Protein AF-A0A3B8Y397-F1 (afdb_monomer_lite)

Foldseek 3Di:
DCLLLLVLVLQLCCVVCCVVVVDVVCCVVVVVVSVVVNVVVVVVVVVVVVVLVVVVVVDDDDPVVSCCVVCVVVVVVLLCVCCVLPVPVSVVLVVLLVVVVVVVVVVCVVDPDDDPDDPVLVVSLVVSLCVLLVVVVVCVVVVVDPPSRSSSVSSSSSVVSVVVVVVSVVVVVVVVD

Structure (mmCIF, N/CA/C/O backbone):
data_AF-A0A3B8Y397-F1
#
_entry.id   AF-A0A3B8Y397-F1
#
loop_
_atom_site.group_PDB
_atom_site.id
_atom_site.type_symbol
_atom_site.label_atom_id
_atom_site.label_alt_id
_atom_site.label_comp_id
_atom_site.label_asym_id
_atom_site.label_entity_id
_atom_site.label_seq_id
_atom_site.pdbx_PDB_ins_code
_atom_site.Cartn_x
_atom_site.Cartn_y
_atom_site.Cartn_z
_atom_site.occupancy
_atom_site.B_iso_or_equiv
_atom_site.auth_seq_id
_atom_site.auth_comp_id
_atom_site.auth_asym_id
_atom_site.auth_atom_id
_atom_site.pdbx_PDB_model_num
ATOM 1 N N . MET A 1 1 ? 8.946 -10.102 1.306 1.00 51.34 1 MET A N 1
ATOM 2 C CA . MET A 1 1 ? 8.492 -8.839 0.701 1.00 51.34 1 MET A CA 1
ATOM 3 C C . MET A 1 1 ? 7.149 -8.385 1.235 1.00 51.34 1 MET A C 1
ATOM 5 O O . MET A 1 1 ? 6.829 -7.209 1.135 1.00 51.34 1 MET A O 1
ATOM 9 N N . VAL A 1 2 ? 6.368 -9.290 1.832 1.00 55.06 2 VAL A N 1
ATOM 10 C CA . VAL A 1 2 ? 5.086 -8.999 2.487 1.00 55.06 2 VAL A CA 1
ATOM 11 C C . VAL A 1 2 ? 5.252 -8.057 3.693 1.00 55.06 2 VAL A C 1
ATOM 13 O O . VAL A 1 2 ? 4.310 -7.363 4.047 1.00 55.06 2 VAL A O 1
ATOM 16 N N . PHE A 1 3 ? 6.460 -7.944 4.268 1.00 61.53 3 PHE A N 1
ATOM 17 C CA . PHE A 1 3 ? 6.762 -7.038 5.386 1.00 61.53 3 PHE A CA 1
ATOM 18 C C . PHE A 1 3 ? 6.421 -5.564 5.103 1.00 61.53 3 PHE A C 1
ATOM 20 O O . PHE A 1 3 ? 5.884 -4.883 5.971 1.00 61.53 3 PHE A O 1
ATOM 27 N N . TRP A 1 4 ? 6.647 -5.079 3.876 1.00 62.91 4 TRP A N 1
ATOM 28 C CA . TRP A 1 4 ? 6.321 -3.692 3.513 1.00 62.91 4 TRP A CA 1
ATOM 29 C C . TRP A 1 4 ? 4.811 -3.432 3.405 1.00 62.91 4 TRP A C 1
ATOM 31 O O . TRP A 1 4 ? 4.362 -2.335 3.730 1.00 62.91 4 TRP A O 1
ATOM 41 N N . LEU A 1 5 ? 4.028 -4.455 3.032 1.00 65.38 5 LEU A N 1
ATOM 42 C CA . LEU A 1 5 ? 2.560 -4.414 3.032 1.00 65.38 5 LEU A CA 1
ATOM 43 C C . LEU A 1 5 ? 1.967 -4.642 4.429 1.00 65.38 5 LEU A C 1
ATOM 45 O O . LEU A 1 5 ? 0.898 -4.121 4.736 1.00 65.38 5 LEU A O 1
ATOM 49 N N . LEU A 1 6 ? 2.653 -5.413 5.275 1.00 71.69 6 LEU A N 1
ATOM 50 C CA . LEU A 1 6 ? 2.226 -5.695 6.643 1.00 71.69 6 LEU A CA 1
ATOM 51 C C . LEU A 1 6 ? 2.152 -4.417 7.474 1.00 71.69 6 LEU A C 1
ATOM 53 O O . LEU A 1 6 ? 1.239 -4.298 8.272 1.00 71.69 6 LEU A O 1
ATOM 57 N N . ILE A 1 7 ? 3.048 -3.449 7.266 1.00 76.31 7 ILE A N 1
ATOM 58 C CA . ILE A 1 7 ? 3.045 -2.170 7.995 1.00 76.31 7 ILE A CA 1
ATOM 59 C C . ILE A 1 7 ? 1.715 -1.407 7.813 1.00 76.31 7 ILE A C 1
ATOM 61 O O . ILE A 1 7 ? 1.044 -1.157 8.815 1.00 76.31 7 ILE A O 1
ATOM 65 N N . PRO A 1 8 ? 1.280 -1.060 6.585 1.00 76.81 8 PRO A N 1
ATOM 66 C CA . PRO A 1 8 ? -0.017 -0.424 6.376 1.00 76.81 8 PRO A CA 1
ATOM 67 C C . PRO A 1 8 ? -1.183 -1.291 6.856 1.00 76.81 8 PRO A C 1
ATOM 69 O O . PRO A 1 8 ? -2.084 -0.773 7.508 1.00 76.81 8 PRO A O 1
ATOM 72 N N . LEU A 1 9 ? -1.152 -2.603 6.598 1.00 77.62 9 LEU A N 1
ATOM 73 C CA . LEU A 1 9 ? -2.233 -3.510 6.995 1.00 77.62 9 LEU A CA 1
ATOM 74 C C . LEU A 1 9 ? -2.382 -3.601 8.525 1.00 77.62 9 LEU A C 1
ATOM 76 O O . LEU A 1 9 ? -3.490 -3.608 9.051 1.00 77.62 9 LEU A O 1
ATOM 80 N N . LEU A 1 10 ? -1.265 -3.614 9.250 1.00 78.38 10 LEU A N 1
ATOM 81 C CA . LEU A 1 10 ? -1.212 -3.627 10.710 1.00 78.38 10 LEU A CA 1
ATOM 82 C C . LEU A 1 10 ? -1.745 -2.310 11.273 1.00 78.38 10 LEU A C 1
ATOM 84 O O . LEU A 1 10 ? -2.564 -2.329 12.187 1.00 78.38 10 LEU A O 1
ATOM 88 N N . ILE A 1 11 ? -1.350 -1.177 10.688 1.00 81.25 11 ILE A N 1
ATOM 89 C CA . ILE A 1 11 ? -1.867 0.139 11.0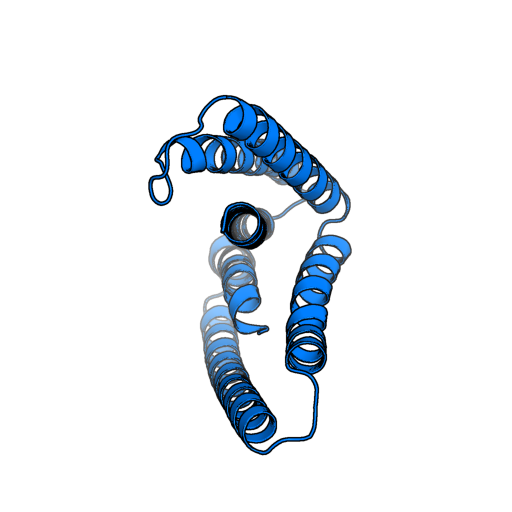80 1.00 81.25 11 ILE A CA 1
ATOM 90 C C . ILE A 1 11 ? -3.386 0.199 10.882 1.00 81.25 11 ILE A C 1
ATOM 92 O O . ILE A 1 11 ? -4.081 0.629 11.797 1.00 81.25 11 ILE A O 1
ATOM 96 N N . GLN A 1 12 ? -3.923 -0.302 9.764 1.00 84.19 12 GLN A N 1
ATOM 97 C CA . GLN A 1 12 ? -5.375 -0.389 9.560 1.00 84.19 12 GLN A CA 1
ATOM 98 C C . GLN A 1 12 ? -6.059 -1.186 10.668 1.00 84.19 12 GLN A C 1
ATOM 100 O O . GLN A 1 12 ? -7.028 -0.705 11.253 1.00 84.19 12 GLN A O 1
ATOM 105 N N . VAL A 1 13 ? -5.576 -2.397 10.960 1.00 79.94 13 VAL A N 1
ATOM 106 C CA . VAL A 1 13 ? -6.242 -3.248 11.951 1.00 79.94 13 VAL A CA 1
ATOM 107 C C . VAL A 1 13 ? -6.132 -2.649 13.353 1.00 79.94 13 VAL A C 1
ATOM 109 O O . VAL A 1 13 ? -7.100 -2.716 14.103 1.00 79.94 13 VAL A O 1
ATOM 112 N N . ILE A 1 14 ? -5.017 -2.001 13.706 1.00 81.00 14 ILE A N 1
ATOM 113 C CA . ILE A 1 14 ? -4.913 -1.261 14.972 1.00 81.00 14 ILE A CA 1
ATOM 114 C C . ILE A 1 14 ? -5.967 -0.149 15.033 1.00 81.00 14 ILE A C 1
ATOM 116 O O . ILE A 1 14 ? -6.701 -0.057 16.014 1.00 81.00 14 ILE A O 1
ATOM 120 N N . ILE A 1 15 ? -6.088 0.673 13.992 1.00 82.12 15 ILE A N 1
ATOM 121 C CA . ILE A 1 15 ? -7.063 1.771 13.973 1.00 82.12 15 ILE A CA 1
ATOM 122 C C . ILE A 1 15 ? -8.491 1.211 14.098 1.00 82.12 15 ILE A C 1
ATOM 124 O O . ILE A 1 15 ? -9.235 1.612 14.990 1.00 82.12 15 ILE A O 1
ATOM 128 N N . ASP A 1 16 ? -8.862 0.229 13.279 1.00 80.12 16 ASP A N 1
ATOM 129 C CA . ASP A 1 16 ? -10.245 -0.257 13.216 1.00 80.12 16 ASP A CA 1
ATOM 130 C C . ASP A 1 16 ? -10.636 -1.171 14.383 1.00 80.12 16 ASP A C 1
ATOM 132 O O . ASP A 1 16 ? -11.749 -1.087 14.901 1.00 80.12 16 ASP A O 1
ATOM 136 N N . LYS A 1 17 ? -9.751 -2.081 14.802 1.00 76.81 17 LYS A N 1
ATOM 137 C CA . LYS A 1 17 ? -10.062 -3.080 15.839 1.00 76.81 17 LYS A CA 1
ATOM 138 C C . LYS A 1 17 ? -9.698 -2.625 17.243 1.00 76.81 17 LYS A C 1
ATOM 140 O O . LYS A 1 17 ? -10.358 -3.026 18.195 1.00 76.81 17 LYS A O 1
ATOM 145 N N . VAL A 1 18 ? -8.671 -1.798 17.398 1.00 76.12 18 VAL A N 1
ATOM 146 C CA . VAL A 1 18 ? -8.163 -1.439 18.730 1.00 76.12 18 VAL A CA 1
ATOM 147 C C . VAL A 1 18 ? -8.677 -0.076 19.145 1.00 76.12 18 VAL A C 1
ATOM 149 O O . VAL A 1 18 ? -9.189 0.058 20.250 1.00 76.12 18 VAL A O 1
ATOM 152 N N . ILE A 1 19 ? -8.597 0.914 18.256 1.00 77.31 19 ILE A N 1
ATOM 153 C CA . ILE A 1 19 ? -9.025 2.280 18.575 1.00 77.31 19 ILE A CA 1
ATOM 154 C C . ILE A 1 19 ? -10.538 2.422 18.406 1.00 77.31 19 ILE A C 1
ATOM 156 O O . ILE A 1 19 ? -11.216 2.848 19.335 1.00 77.31 19 ILE A O 1
ATOM 160 N N . VAL A 1 20 ? -11.084 2.030 17.252 1.00 79.31 20 VAL A N 1
ATOM 161 C CA . VAL A 1 20 ? -12.519 2.199 16.965 1.00 79.31 20 VAL A CA 1
ATOM 162 C C . VAL A 1 20 ? -13.378 1.181 17.726 1.00 79.31 20 VAL A C 1
ATOM 164 O O . VAL A 1 20 ? -14.407 1.550 18.282 1.00 79.31 20 VAL A O 1
ATOM 167 N N . GLN A 1 21 ? -12.957 -0.088 17.796 1.00 80.31 21 GLN A N 1
ATOM 168 C CA . GLN A 1 21 ? -13.705 -1.157 18.489 1.00 80.31 21 GLN A CA 1
ATOM 169 C C . GLN A 1 21 ? -13.282 -1.373 19.954 1.00 80.31 21 GLN A C 1
ATOM 171 O O . GLN A 1 21 ? -13.786 -2.291 20.599 1.00 80.31 21 GLN A O 1
ATOM 176 N N . ASN A 1 22 ? -12.374 -0.544 20.486 1.00 79.75 22 ASN A N 1
ATOM 177 C CA . ASN A 1 22 ? -11.958 -0.522 21.896 1.00 79.75 22 ASN A CA 1
ATOM 178 C C . ASN A 1 22 ? -11.618 -1.915 22.480 1.00 79.75 22 ASN A C 1
ATOM 180 O O . ASN A 1 22 ? -12.000 -2.249 23.599 1.00 79.75 22 ASN A O 1
ATOM 184 N N . SER A 1 23 ? -10.942 -2.760 21.689 1.00 75.00 23 SER A N 1
ATOM 185 C CA . SER A 1 23 ? -10.643 -4.162 22.025 1.00 75.00 23 SER A CA 1
ATOM 186 C C . SER A 1 23 ? -9.133 -4.386 22.231 1.00 75.00 23 SER A C 1
ATOM 188 O O . SER A 1 23 ? -8.441 -4.839 21.309 1.00 75.00 23 SER A O 1
ATOM 190 N N . PRO A 1 24 ? -8.585 -4.086 23.427 1.00 71.25 24 PRO A N 1
ATOM 191 C CA . PRO A 1 24 ? -7.146 -4.161 23.697 1.00 71.25 24 PRO A CA 1
ATOM 192 C C . PRO A 1 24 ? -6.588 -5.592 23.659 1.00 71.25 24 PRO A C 1
ATOM 194 O O . PRO A 1 24 ? -5.435 -5.789 23.278 1.00 71.25 24 PRO A O 1
ATOM 197 N N . ASP A 1 25 ? -7.400 -6.609 23.958 1.00 79.62 25 ASP A N 1
ATOM 198 C CA . ASP A 1 25 ? -6.969 -8.015 23.907 1.00 79.62 25 ASP A CA 1
ATOM 199 C C . ASP A 1 25 ? -6.622 -8.467 22.481 1.00 79.62 25 ASP A C 1
ATOM 201 O O . ASP A 1 25 ? -5.684 -9.237 22.261 1.00 79.62 25 ASP A O 1
ATOM 205 N N . THR A 1 26 ? -7.323 -7.918 21.484 1.00 74.06 26 THR A N 1
ATOM 206 C CA . THR A 1 26 ? -7.038 -8.189 20.068 1.00 74.06 26 THR A CA 1
ATOM 207 C C . THR A 1 26 ? -5.720 -7.545 19.638 1.00 74.06 26 THR A C 1
ATOM 209 O O . THR A 1 26 ? -4.997 -8.140 18.842 1.00 74.06 26 THR A O 1
ATOM 212 N N . LEU A 1 27 ? -5.354 -6.377 20.188 1.00 75.56 27 LEU A N 1
ATOM 213 C CA . LEU A 1 27 ? -4.076 -5.720 19.888 1.00 75.56 27 LEU A CA 1
ATOM 214 C C . LEU A 1 27 ? -2.894 -6.611 20.265 1.00 75.56 27 LEU A C 1
ATOM 216 O O . LEU A 1 27 ? -1.971 -6.761 19.472 1.00 75.56 27 LEU A O 1
ATOM 220 N N . SER A 1 28 ? -2.913 -7.185 21.466 1.00 78.38 28 SER A N 1
ATOM 221 C CA . SER A 1 28 ? -1.785 -7.966 21.981 1.00 78.38 28 SER A CA 1
ATOM 222 C C . SER A 1 28 ? -1.587 -9.255 21.188 1.00 78.38 28 SER A C 1
ATOM 224 O O . SER A 1 28 ? -0.466 -9.574 20.794 1.00 78.38 28 SER A O 1
ATOM 226 N N . VAL A 1 29 ? -2.678 -9.966 20.884 1.00 82.25 29 VAL A N 1
ATOM 227 C CA . VAL A 1 29 ? -2.625 -11.212 20.105 1.00 82.25 29 VAL A CA 1
ATOM 228 C C . VAL A 1 29 ? -2.232 -10.934 18.658 1.00 82.25 29 VAL A C 1
ATOM 230 O O . VAL A 1 29 ? -1.321 -11.574 18.134 1.00 82.25 29 VAL A O 1
ATOM 233 N N . LEU A 1 30 ? -2.876 -9.959 18.014 1.00 78.25 30 LEU A N 1
ATOM 234 C CA . LEU A 1 30 ? -2.606 -9.633 16.618 1.00 78.25 30 LEU A CA 1
ATOM 235 C C . LEU A 1 30 ? -1.231 -8.978 16.448 1.00 78.25 30 LEU A C 1
ATOM 237 O O . LEU A 1 30 ? -0.508 -9.299 15.513 1.00 78.25 30 LEU A O 1
ATOM 241 N N . GLY A 1 31 ? -0.842 -8.100 17.370 1.00 77.19 31 GLY A N 1
ATOM 242 C CA . GLY A 1 31 ? 0.463 -7.448 17.393 1.00 77.19 31 GLY A CA 1
ATOM 243 C C . GLY A 1 31 ? 1.600 -8.450 17.563 1.00 77.19 31 GLY A C 1
ATOM 244 O O . GLY A 1 31 ? 2.568 -8.399 16.805 1.00 77.19 31 GLY A O 1
ATOM 245 N N . LEU A 1 32 ? 1.465 -9.412 18.484 1.00 83.25 32 LEU A N 1
ATOM 246 C CA . LEU A 1 32 ? 2.449 -10.482 18.664 1.00 83.25 32 LEU A CA 1
ATOM 247 C C . LEU A 1 32 ? 2.492 -11.423 17.454 1.00 83.25 32 LEU A C 1
ATOM 249 O O . LEU A 1 32 ? 3.575 -11.740 16.961 1.00 83.25 32 LEU A O 1
ATOM 253 N N . PHE A 1 33 ? 1.328 -11.828 16.943 1.00 82.69 33 PHE A N 1
ATOM 254 C CA . PHE A 1 33 ? 1.226 -12.655 15.741 1.00 82.69 33 PHE A CA 1
ATOM 255 C C . PHE A 1 33 ? 1.918 -11.993 14.546 1.00 82.69 33 PHE A C 1
ATOM 257 O O . PHE A 1 33 ? 2.722 -12.631 13.867 1.00 82.69 33 PHE A O 1
ATOM 264 N N . LEU A 1 34 ? 1.670 -10.699 14.331 1.00 78.06 34 LEU A N 1
ATOM 265 C CA . LEU A 1 34 ? 2.257 -9.942 13.230 1.00 78.06 34 LEU A CA 1
ATOM 266 C C . LEU A 1 34 ? 3.759 -9.723 13.406 1.00 78.06 34 LEU A C 1
ATOM 268 O O . LEU A 1 34 ? 4.492 -9.788 12.420 1.00 78.06 34 LEU A O 1
ATOM 272 N N . LEU A 1 35 ? 4.240 -9.519 14.636 1.00 80.75 35 LEU A N 1
ATOM 273 C CA . LEU A 1 35 ? 5.674 -9.452 14.938 1.00 80.75 35 LEU A CA 1
ATOM 274 C C . LEU A 1 35 ? 6.382 -10.763 14.585 1.00 80.75 35 LEU A C 1
ATOM 276 O O . LEU A 1 35 ? 7.409 -10.748 13.903 1.00 80.75 35 LEU A O 1
ATOM 280 N N . ILE A 1 36 ? 5.807 -11.893 14.999 1.00 85.19 36 ILE A N 1
ATOM 281 C CA . ILE A 1 36 ? 6.352 -13.226 14.726 1.00 85.19 36 ILE A CA 1
ATOM 282 C C . ILE A 1 36 ? 6.312 -13.516 13.223 1.00 85.19 36 ILE A C 1
ATOM 284 O O . ILE A 1 36 ? 7.335 -13.882 12.640 1.00 85.19 36 ILE A O 1
ATOM 288 N N . SER A 1 37 ? 5.172 -13.290 12.562 1.00 77.56 37 SER A N 1
ATOM 289 C CA . SER A 1 37 ? 5.050 -13.512 11.118 1.00 77.56 37 SER A CA 1
ATOM 290 C C . SER A 1 37 ? 5.991 -12.607 10.325 1.00 77.56 37 SER A C 1
ATOM 292 O O . SER A 1 37 ? 6.557 -13.033 9.321 1.00 77.56 37 SER A O 1
ATOM 294 N N . SER A 1 38 ? 6.190 -11.370 10.785 1.00 76.88 38 SER A N 1
ATOM 295 C CA . SER A 1 38 ? 7.127 -10.408 10.207 1.00 76.88 38 SER A CA 1
ATOM 296 C C . SER A 1 38 ? 8.574 -10.891 10.305 1.00 76.88 38 SER A C 1
ATOM 298 O O . SER A 1 38 ? 9.292 -10.872 9.305 1.00 76.88 38 SER A O 1
ATOM 300 N N . LEU A 1 39 ? 9.000 -11.350 11.485 1.00 81.62 39 LEU A N 1
ATOM 301 C CA . LEU A 1 39 ? 10.366 -11.818 11.718 1.00 81.62 39 LEU A CA 1
ATOM 302 C C . LEU A 1 39 ? 10.687 -13.070 10.892 1.00 81.62 39 LEU A C 1
ATOM 304 O O . LEU A 1 39 ? 11.757 -13.170 10.295 1.00 81.62 39 LEU A O 1
ATOM 308 N N . ILE A 1 40 ? 9.734 -13.999 10.800 1.00 84.19 40 ILE A N 1
ATOM 309 C CA . ILE A 1 40 ? 9.867 -15.202 9.971 1.00 84.19 40 ILE A CA 1
ATOM 310 C C . ILE A 1 40 ? 9.922 -14.819 8.490 1.00 84.19 40 ILE A C 1
ATOM 312 O O . ILE A 1 40 ? 10.812 -15.257 7.763 1.00 84.19 40 ILE A O 1
ATOM 316 N N . THR A 1 41 ? 9.001 -13.962 8.043 1.00 78.75 41 THR A N 1
ATOM 317 C CA . THR A 1 41 ? 8.938 -13.524 6.643 1.00 78.75 41 THR A CA 1
ATOM 318 C C . THR A 1 41 ? 10.216 -12.798 6.223 1.00 78.75 41 THR A C 1
ATOM 320 O O . THR A 1 41 ? 10.724 -13.060 5.134 1.00 78.75 41 THR A O 1
ATOM 323 N N . SER A 1 42 ? 10.759 -11.914 7.068 1.00 74.81 42 SER A N 1
ATOM 324 C CA . SER A 1 42 ? 11.987 -11.170 6.763 1.00 74.81 42 SER A CA 1
ATOM 325 C C . SER A 1 42 ? 13.223 -12.070 6.757 1.00 74.81 42 SER A C 1
ATOM 327 O O . SER A 1 42 ? 14.048 -11.963 5.850 1.00 74.81 42 SER A O 1
ATOM 329 N N . GLY A 1 43 ? 13.327 -13.012 7.700 1.00 79.31 43 GLY A N 1
ATOM 330 C CA . GLY A 1 43 ? 14.422 -13.982 7.749 1.00 79.31 43 GLY A CA 1
ATOM 331 C C . GLY A 1 43 ? 14.473 -14.874 6.506 1.00 79.31 43 GLY A C 1
ATOM 332 O O . GLY A 1 43 ? 15.529 -15.020 5.887 1.00 79.31 43 GLY A O 1
ATOM 333 N N . VAL A 1 44 ? 13.321 -15.407 6.085 1.00 81.00 44 VAL A N 1
ATOM 334 C CA . VAL A 1 44 ? 13.203 -16.229 4.865 1.00 81.00 44 VAL A CA 1
ATOM 335 C C . VAL A 1 44 ? 13.582 -15.426 3.620 1.00 81.00 44 VAL A C 1
ATOM 337 O O . VAL A 1 44 ? 14.274 -15.918 2.730 1.00 81.00 44 VAL A O 1
ATOM 340 N N . GLU A 1 45 ? 13.165 -14.167 3.563 1.00 75.88 45 GLU A N 1
ATOM 341 C CA . GLU A 1 45 ? 13.409 -13.282 2.431 1.00 75.88 45 GLU A CA 1
ATOM 342 C C . GLU A 1 45 ? 14.882 -12.888 2.275 1.00 75.88 45 GLU A C 1
ATOM 344 O O . GLU A 1 45 ? 15.422 -12.949 1.168 1.00 75.88 45 GLU A O 1
ATOM 349 N N . ILE A 1 46 ? 15.548 -12.521 3.372 1.00 80.69 46 ILE A N 1
ATOM 350 C CA . ILE A 1 46 ? 16.985 -12.214 3.378 1.00 80.69 46 ILE A CA 1
ATOM 351 C C . ILE A 1 46 ? 17.783 -13.464 2.994 1.00 80.69 46 ILE A C 1
ATOM 353 O O . ILE A 1 46 ? 18.717 -13.376 2.192 1.00 80.69 46 ILE A O 1
ATOM 357 N N . GLY A 1 47 ? 17.382 -14.636 3.497 1.00 79.81 47 GLY A N 1
ATOM 358 C CA . GLY A 1 47 ? 17.976 -15.917 3.121 1.00 79.81 47 GLY A CA 1
ATOM 359 C C . GLY A 1 47 ? 17.866 -16.182 1.620 1.00 79.81 47 GLY A C 1
ATOM 360 O O . GLY A 1 47 ? 18.872 -16.435 0.959 1.00 79.81 47 GLY A O 1
ATOM 361 N N . LEU A 1 48 ? 16.669 -16.032 1.048 1.00 76.44 48 LEU A N 1
ATOM 362 C CA . LEU A 1 48 ? 16.439 -16.253 -0.380 1.00 76.44 48 LEU A CA 1
ATOM 363 C C . LEU A 1 48 ? 17.180 -15.234 -1.264 1.00 76.44 48 LEU A C 1
ATOM 365 O O . LEU A 1 48 ? 17.727 -15.599 -2.306 1.00 76.44 48 LEU A O 1
ATOM 369 N N . ALA A 1 49 ? 17.254 -13.967 -0.847 1.00 78.62 49 ALA A N 1
ATOM 370 C CA . ALA A 1 49 ? 18.019 -12.931 -1.545 1.00 78.62 49 ALA A CA 1
ATOM 371 C C . ALA A 1 49 ? 19.529 -13.214 -1.524 1.00 78.62 49 ALA A C 1
ATOM 373 O O . ALA A 1 49 ? 20.211 -13.058 -2.541 1.00 78.62 49 ALA A O 1
ATOM 374 N N . THR A 1 50 ? 20.043 -13.685 -0.389 1.00 82.06 50 THR A N 1
ATOM 375 C CA . THR A 1 50 ? 21.448 -14.080 -0.241 1.00 82.06 50 THR A CA 1
ATOM 376 C C . THR A 1 50 ? 21.757 -15.293 -1.116 1.00 82.06 50 THR A C 1
ATOM 378 O O . THR A 1 50 ? 22.733 -15.269 -1.861 1.00 82.06 50 THR A O 1
ATOM 381 N N . LEU A 1 51 ? 20.882 -16.305 -1.130 1.00 79.06 51 LEU A N 1
ATOM 382 C CA . LEU A 1 51 ? 21.008 -17.471 -2.013 1.00 79.06 51 LEU A CA 1
ATOM 383 C C . LEU A 1 51 ? 20.973 -17.081 -3.493 1.00 79.06 51 LEU A C 1
ATOM 385 O O . LEU A 1 51 ? 21.800 -17.550 -4.268 1.00 79.06 51 LEU A O 1
ATOM 389 N N . THR A 1 52 ? 20.075 -16.171 -3.878 1.00 76.88 52 THR A N 1
ATOM 390 C CA . THR A 1 52 ? 20.016 -15.632 -5.247 1.00 76.88 52 THR A CA 1
ATOM 391 C C . THR A 1 52 ? 21.335 -14.954 -5.624 1.00 76.88 52 THR A C 1
ATOM 393 O O . THR A 1 52 ? 21.863 -15.185 -6.707 1.00 76.88 52 THR A O 1
ATOM 396 N N . THR A 1 53 ? 21.905 -14.164 -4.712 1.00 77.44 53 THR A N 1
ATOM 397 C CA . THR A 1 53 ? 23.182 -13.460 -4.920 1.00 77.44 53 THR A CA 1
ATOM 398 C C . THR A 1 53 ? 24.356 -14.437 -5.041 1.00 77.44 53 THR A C 1
ATOM 400 O O . THR A 1 53 ? 25.237 -14.253 -5.879 1.00 77.44 53 THR A O 1
ATOM 403 N N . ILE A 1 54 ? 24.352 -15.513 -4.249 1.00 80.94 54 ILE A N 1
ATOM 404 C CA . ILE A 1 54 ? 25.355 -16.585 -4.318 1.00 80.94 54 ILE A CA 1
ATOM 405 C C . ILE A 1 54 ? 25.245 -17.356 -5.643 1.00 80.94 54 ILE A C 1
ATOM 407 O O . ILE A 1 54 ? 26.267 -17.603 -6.277 1.00 80.94 54 ILE A O 1
ATOM 411 N N . LEU A 1 55 ? 24.029 -17.678 -6.096 1.00 75.62 55 LEU A N 1
ATOM 412 C CA . LEU A 1 55 ? 23.784 -18.397 -7.355 1.00 75.62 55 LEU A CA 1
ATOM 413 C C . LEU A 1 55 ? 24.159 -17.578 -8.597 1.00 75.62 55 LEU A C 1
ATOM 415 O O . LEU A 1 55 ? 24.708 -18.120 -9.556 1.00 75.62 55 LEU A O 1
ATOM 419 N N . ILE A 1 56 ? 23.904 -16.267 -8.575 1.00 74.25 56 ILE A N 1
ATOM 420 C CA . ILE A 1 56 ? 24.363 -15.330 -9.613 1.00 74.25 56 ILE A CA 1
ATOM 421 C C . ILE A 1 56 ? 25.894 -15.333 -9.684 1.00 74.25 56 ILE A C 1
ATOM 423 O O . ILE A 1 56 ? 26.472 -15.414 -10.768 1.00 74.25 56 ILE A O 1
ATOM 427 N N . ARG A 1 57 ? 26.556 -15.319 -8.521 1.00 75.19 57 ARG A N 1
ATOM 428 C CA . ARG A 1 57 ? 28.020 -15.352 -8.413 1.00 75.19 57 ARG A CA 1
ATOM 429 C C . ARG A 1 57 ? 28.635 -16.664 -8.919 1.00 75.19 57 ARG A C 1
ATOM 431 O O . ARG A 1 57 ? 29.785 -16.644 -9.345 1.00 75.19 57 ARG A O 1
ATOM 438 N N . SER A 1 58 ? 27.902 -17.782 -8.884 1.00 71.25 58 SER A N 1
ATOM 439 C CA . SER A 1 58 ? 28.385 -19.120 -9.271 1.00 71.25 58 SER A CA 1
ATOM 440 C C . SER A 1 58 ? 28.088 -19.538 -10.723 1.00 71.25 58 SER A C 1
ATOM 442 O O . SER A 1 58 ? 28.278 -20.703 -11.054 1.00 71.25 58 SER A O 1
ATOM 444 N N . ALA A 1 59 ? 27.681 -18.607 -11.595 1.00 65.19 59 ALA A N 1
ATOM 445 C CA . ALA A 1 59 ? 27.659 -18.762 -13.059 1.00 65.19 59 ALA A CA 1
ATOM 446 C C . ALA A 1 59 ? 26.688 -19.806 -13.671 1.00 65.19 59 ALA A C 1
ATOM 448 O O . ALA A 1 59 ? 27.130 -20.767 -14.298 1.00 65.19 59 ALA A O 1
ATOM 449 N N . LEU A 1 60 ? 25.361 -19.580 -13.617 1.00 62.25 60 LEU A N 1
ATOM 450 C CA . LEU A 1 60 ? 24.429 -20.355 -14.472 1.00 62.25 60 LEU A CA 1
ATOM 451 C C . LEU A 1 60 ? 23.159 -19.634 -14.984 1.00 62.25 60 LEU A C 1
ATOM 453 O O . LEU A 1 60 ? 22.479 -20.176 -15.850 1.00 62.25 60 LEU A O 1
ATOM 457 N N . VAL A 1 61 ? 22.792 -18.435 -14.507 1.00 60.94 61 VAL A N 1
ATOM 458 C CA . VAL A 1 61 ? 21.514 -17.791 -14.897 1.00 60.94 61 VAL A CA 1
ATOM 459 C C . VAL A 1 61 ? 21.682 -16.286 -15.107 1.00 60.94 61 VAL A C 1
ATOM 461 O O . VAL A 1 61 ? 22.408 -15.625 -14.372 1.00 60.94 61 VAL A O 1
ATOM 464 N N . SER A 1 62 ? 20.991 -15.739 -16.114 1.00 66.44 62 SER A N 1
ATOM 465 C CA . SER A 1 62 ? 20.965 -14.302 -16.409 1.00 66.44 62 SER A CA 1
ATOM 466 C C . SER A 1 62 ? 20.496 -13.489 -15.193 1.00 66.44 62 SER A C 1
ATOM 468 O O . SER A 1 62 ? 19.388 -13.698 -14.692 1.00 66.44 62 SER A O 1
ATOM 470 N N . GLU A 1 63 ? 21.318 -12.523 -14.765 1.00 64.69 63 GLU A N 1
ATOM 471 C CA . GLU A 1 63 ? 21.017 -11.470 -13.774 1.00 64.69 63 GLU A CA 1
ATOM 472 C C . GLU A 1 63 ? 19.601 -10.900 -13.942 1.00 64.69 63 GLU A C 1
ATOM 474 O O . GLU A 1 63 ? 18.868 -10.678 -12.979 1.00 64.69 63 GLU A O 1
ATOM 479 N N . PHE A 1 64 ? 19.181 -10.717 -15.193 1.00 59.34 64 PHE A N 1
ATOM 480 C CA . PHE A 1 64 ? 17.881 -10.167 -15.545 1.00 59.34 64 PHE A CA 1
ATOM 481 C C . PHE A 1 64 ? 16.726 -11.114 -15.187 1.00 59.34 64 PHE A C 1
ATOM 483 O O . PHE A 1 64 ? 15.697 -10.672 -14.678 1.00 59.34 64 PHE A O 1
ATOM 490 N N . PHE A 1 65 ? 16.911 -12.420 -15.391 1.00 62.16 65 PHE A N 1
ATOM 491 C CA . PHE A 1 65 ? 15.882 -13.435 -15.163 1.00 62.16 65 PHE A CA 1
ATOM 492 C C . PHE A 1 65 ? 15.620 -13.643 -13.671 1.00 62.16 65 PHE A C 1
ATOM 494 O O . PHE A 1 65 ? 14.467 -13.680 -13.250 1.00 62.16 65 PHE A O 1
ATOM 501 N N . LEU A 1 66 ? 16.673 -13.676 -12.848 1.00 64.75 66 LEU A N 1
ATOM 502 C CA . LEU A 1 66 ? 16.533 -13.775 -11.390 1.00 64.75 66 LEU A CA 1
ATOM 503 C C . LEU A 1 66 ? 15.989 -12.485 -10.769 1.00 64.75 66 LEU A C 1
ATOM 505 O O . LEU A 1 66 ? 15.174 -12.529 -9.845 1.00 64.75 66 LEU A O 1
ATOM 509 N N . ARG A 1 67 ? 16.373 -11.322 -11.306 1.00 60.16 67 ARG A N 1
ATOM 510 C CA . ARG A 1 67 ? 15.851 -10.028 -10.851 1.00 60.16 67 ARG A CA 1
ATOM 511 C C . ARG A 1 67 ? 14.372 -9.870 -11.188 1.00 60.16 67 ARG A C 1
ATOM 513 O O . ARG A 1 67 ? 13.624 -9.386 -10.341 1.00 60.16 67 ARG A O 1
ATOM 520 N N . ILE A 1 68 ? 13.932 -10.323 -12.363 1.00 62.16 68 ILE A N 1
ATOM 521 C CA . ILE A 1 68 ? 12.510 -10.388 -12.726 1.00 62.16 68 ILE A CA 1
ATOM 522 C C . ILE A 1 68 ? 11.786 -11.421 -11.866 1.00 62.16 68 ILE A C 1
ATOM 524 O O . ILE A 1 68 ? 10.811 -11.062 -11.220 1.00 62.16 68 ILE A O 1
ATOM 528 N N . ALA A 1 69 ? 12.278 -12.657 -11.770 1.00 63.97 69 ALA A N 1
ATOM 529 C CA . ALA A 1 69 ? 11.626 -13.721 -11.004 1.00 63.97 69 ALA A CA 1
ATOM 530 C C . ALA A 1 69 ? 11.403 -13.347 -9.530 1.00 63.97 69 ALA A C 1
ATOM 532 O O . ALA A 1 69 ? 10.378 -13.695 -8.954 1.00 63.97 69 ALA A O 1
ATOM 533 N N . ASN A 1 70 ? 12.322 -12.583 -8.931 1.00 64.12 70 ASN A N 1
ATOM 534 C CA . ASN A 1 70 ? 12.170 -12.105 -7.561 1.00 64.12 70 ASN A CA 1
ATOM 535 C C . ASN A 1 70 ? 11.310 -10.829 -7.472 1.00 64.12 70 ASN A C 1
ATOM 537 O O . ASN A 1 70 ? 10.538 -10.673 -6.535 1.00 64.12 70 ASN A O 1
ATOM 541 N N . THR A 1 71 ? 11.415 -9.891 -8.421 1.00 61.72 71 THR A N 1
ATOM 542 C CA . THR A 1 71 ? 10.767 -8.560 -8.321 1.00 61.72 71 THR A CA 1
ATOM 543 C C . THR A 1 71 ? 9.343 -8.524 -8.868 1.00 61.72 71 THR A C 1
ATOM 545 O O . THR A 1 71 ? 8.498 -7.806 -8.336 1.00 61.72 71 THR A O 1
ATOM 548 N N . LEU A 1 72 ? 9.053 -9.330 -9.885 1.00 64.38 72 LEU A N 1
ATOM 549 C CA . LEU A 1 72 ? 7.748 -9.425 -10.531 1.00 64.38 72 LEU A CA 1
ATOM 550 C C . LEU A 1 72 ? 6.625 -9.855 -9.570 1.00 64.38 72 LEU A C 1
ATOM 552 O O . LEU A 1 72 ? 5.618 -9.147 -9.522 1.00 64.38 72 LEU A O 1
ATOM 556 N N . PRO A 1 73 ? 6.782 -10.902 -8.728 1.00 65.31 73 PRO A N 1
ATOM 557 C CA . PRO A 1 73 ? 5.749 -11.246 -7.752 1.00 65.31 73 PRO A CA 1
ATOM 558 C C . PRO A 1 73 ? 5.499 -10.130 -6.726 1.00 65.31 73 PRO A C 1
ATOM 560 O O . PRO A 1 73 ? 4.394 -10.036 -6.206 1.00 65.31 73 PRO A O 1
ATOM 563 N N . LYS A 1 74 ? 6.465 -9.235 -6.467 1.00 64.62 74 LYS A N 1
ATOM 564 C CA . LYS A 1 74 ? 6.299 -8.111 -5.521 1.00 64.62 74 LYS A CA 1
ATOM 565 C C . LYS A 1 74 ? 5.357 -7.049 -6.071 1.00 64.62 74 LYS A C 1
ATOM 567 O O . LYS A 1 74 ? 4.427 -6.635 -5.389 1.00 64.62 74 LYS A O 1
ATOM 572 N N . VAL A 1 75 ? 5.613 -6.610 -7.304 1.00 63.75 75 VAL A N 1
ATOM 573 C CA . VAL A 1 75 ? 4.795 -5.591 -7.974 1.00 63.75 75 VAL A CA 1
ATOM 574 C C . VAL A 1 75 ? 3.400 -6.146 -8.215 1.00 63.75 75 VAL A C 1
ATOM 576 O O . VAL A 1 75 ? 2.413 -5.464 -7.962 1.00 63.75 75 VAL A O 1
ATOM 579 N N . LEU A 1 76 ? 3.319 -7.415 -8.616 1.00 66.12 76 LEU A N 1
ATOM 580 C CA . LEU A 1 76 ? 2.052 -8.090 -8.835 1.00 66.12 76 LEU A CA 1
ATOM 581 C C . LEU A 1 76 ? 1.269 -8.253 -7.525 1.00 66.12 76 LEU A C 1
ATOM 583 O O . LEU A 1 76 ? 0.084 -7.964 -7.518 1.00 66.12 76 LEU A O 1
ATOM 587 N N . ALA A 1 77 ? 1.910 -8.591 -6.401 1.00 68.88 77 ALA A N 1
ATOM 588 C CA . ALA A 1 77 ? 1.244 -8.649 -5.096 1.00 68.88 77 ALA A CA 1
ATOM 589 C C . ALA A 1 77 ? 0.724 -7.279 -4.630 1.00 68.88 77 ALA A C 1
ATOM 591 O O . ALA A 1 77 ? -0.391 -7.194 -4.133 1.00 68.88 77 ALA A O 1
ATOM 592 N N . ILE A 1 78 ? 1.495 -6.204 -4.823 1.00 64.62 78 ILE A N 1
ATOM 593 C CA . ILE A 1 78 ? 1.076 -4.823 -4.521 1.00 64.62 78 ILE A CA 1
ATOM 594 C C . ILE A 1 78 ? -0.147 -4.443 -5.359 1.00 64.62 78 ILE A C 1
ATOM 596 O O . ILE A 1 78 ? -1.146 -3.986 -4.811 1.00 64.62 78 ILE A O 1
ATOM 600 N N . VAL A 1 79 ? -0.089 -4.672 -6.674 1.00 65.81 79 VAL A N 1
ATOM 601 C CA . VAL A 1 79 ? -1.187 -4.358 -7.599 1.00 65.81 79 VAL A CA 1
ATOM 602 C C . VAL A 1 79 ? -2.415 -5.214 -7.298 1.00 65.81 79 VAL A C 1
ATOM 604 O O . VAL A 1 79 ? -3.515 -4.680 -7.250 1.00 65.81 79 VAL A O 1
ATOM 607 N N . VAL A 1 80 ? -2.242 -6.510 -7.026 1.00 71.75 80 VAL A N 1
ATOM 608 C CA . VAL A 1 80 ? -3.339 -7.418 -6.662 1.00 71.75 80 VAL A CA 1
ATOM 609 C C . VAL A 1 80 ? -3.970 -7.008 -5.337 1.00 71.75 80 VAL A C 1
ATOM 611 O O . VAL A 1 80 ? -5.187 -6.918 -5.272 1.00 71.75 80 VAL A O 1
ATOM 614 N N . VAL A 1 81 ? -3.191 -6.698 -4.298 1.00 67.38 81 VAL A N 1
ATOM 615 C CA . VAL A 1 81 ? -3.743 -6.231 -3.014 1.00 67.38 81 VAL A CA 1
ATOM 616 C C . VAL A 1 81 ? -4.475 -4.903 -3.195 1.00 67.38 81 VAL A C 1
ATOM 618 O O . VAL A 1 81 ? -5.594 -4.762 -2.711 1.00 67.38 81 VAL A O 1
ATOM 621 N N . MET A 1 82 ? -3.916 -3.955 -3.950 1.00 63.75 82 MET A N 1
ATOM 622 C CA . MET A 1 82 ? -4.614 -2.699 -4.250 1.00 63.75 82 MET A CA 1
ATOM 623 C C . MET A 1 82 ? -5.922 -2.935 -5.012 1.00 63.75 82 MET A C 1
ATOM 625 O O . MET A 1 82 ? -6.924 -2.299 -4.700 1.00 63.75 82 MET A O 1
ATOM 629 N N . PHE A 1 83 ? -5.940 -3.862 -5.970 1.00 68.06 83 PHE A N 1
ATOM 630 C CA . PHE A 1 83 ? -7.115 -4.137 -6.796 1.00 68.06 83 PHE A CA 1
ATOM 631 C C . PHE A 1 83 ? -8.193 -4.950 -6.065 1.00 68.06 83 PHE A C 1
ATOM 633 O O . PHE A 1 83 ? -9.378 -4.711 -6.270 1.00 68.06 83 PHE A O 1
ATOM 640 N N . VAL A 1 84 ? -7.792 -5.889 -5.202 1.00 67.44 84 VAL A N 1
ATOM 641 C CA . VAL A 1 84 ? -8.696 -6.730 -4.401 1.00 67.44 84 VAL A CA 1
ATOM 642 C C . VAL A 1 84 ? -9.350 -5.926 -3.285 1.00 67.44 84 VAL A C 1
ATOM 644 O O . VAL A 1 84 ? -10.534 -6.115 -3.025 1.00 67.44 84 VAL A O 1
ATOM 647 N N . TYR A 1 85 ? -8.599 -5.038 -2.630 1.00 64.00 85 TYR A N 1
ATOM 648 C CA . TYR A 1 85 ? -9.146 -4.252 -1.531 1.00 64.00 85 TYR A CA 1
ATOM 649 C C . TYR A 1 85 ? -9.859 -2.978 -2.016 1.00 64.00 85 TYR A C 1
ATOM 651 O O . TYR A 1 85 ? -10.909 -2.663 -1.468 1.00 64.00 85 TYR A O 1
ATOM 659 N N . TYR A 1 86 ? -9.358 -2.267 -3.043 1.00 67.00 86 TYR A N 1
ATOM 660 C CA . TYR A 1 86 ? -9.928 -0.972 -3.469 1.00 67.00 86 TYR A CA 1
ATOM 661 C C . TYR A 1 86 ? -9.798 -0.709 -4.988 1.00 67.00 86 TYR A C 1
ATOM 663 O O . TYR A 1 86 ? -8.998 0.136 -5.404 1.00 67.00 86 TYR A O 1
ATOM 671 N N . PRO A 1 87 ? -10.605 -1.356 -5.851 1.00 64.81 87 PRO A N 1
ATOM 672 C CA . PRO A 1 87 ? -10.466 -1.252 -7.310 1.00 64.81 87 PRO A CA 1
ATOM 673 C C . PRO A 1 87 ? -10.647 0.181 -7.850 1.00 64.81 87 PRO A C 1
ATOM 675 O O . PRO A 1 87 ? -9.937 0.586 -8.772 1.00 64.81 87 PRO A O 1
ATOM 678 N N . LEU A 1 88 ? -11.539 0.979 -7.246 1.00 62.38 88 LEU A N 1
ATOM 679 C CA . LEU A 1 88 ? -11.834 2.353 -7.678 1.00 62.38 88 LEU A CA 1
ATOM 680 C C . LEU A 1 88 ? -10.686 3.330 -7.346 1.00 62.38 88 LEU A C 1
ATOM 682 O O . LEU A 1 88 ? -10.262 4.119 -8.192 1.00 62.38 88 LEU A O 1
ATOM 686 N N . MET A 1 89 ? -10.131 3.236 -6.131 1.00 65.38 89 MET A N 1
ATOM 687 C CA . MET A 1 89 ? -9.012 4.080 -5.689 1.00 65.38 89 MET A CA 1
ATOM 688 C C . MET A 1 89 ? -7.672 3.641 -6.291 1.00 65.38 89 MET A C 1
ATOM 690 O O . MET A 1 89 ? -6.842 4.495 -6.599 1.00 65.38 89 MET A O 1
ATOM 694 N N . ALA A 1 90 ? -7.464 2.339 -6.512 1.00 64.81 90 ALA A N 1
ATOM 695 C CA . ALA A 1 90 ? -6.272 1.822 -7.183 1.00 64.81 90 ALA A CA 1
ATOM 696 C C . ALA A 1 90 ? -6.184 2.316 -8.633 1.00 64.81 90 ALA A C 1
ATOM 698 O O . ALA A 1 90 ? -5.122 2.750 -9.078 1.00 64.81 90 ALA A O 1
ATOM 699 N N . GLY A 1 91 ? -7.308 2.320 -9.360 1.00 65.75 91 GLY A N 1
ATOM 700 C CA . GLY A 1 91 ? -7.376 2.900 -10.703 1.00 65.75 91 GLY A CA 1
ATOM 701 C C . GLY A 1 91 ? -7.004 4.384 -10.700 1.00 65.75 91 GLY A C 1
ATOM 702 O O . GLY A 1 91 ? -6.140 4.808 -11.470 1.00 65.75 91 GLY A O 1
ATOM 703 N N . ALA A 1 92 ? -7.580 5.159 -9.777 1.00 65.19 92 ALA A N 1
ATOM 704 C CA . ALA A 1 92 ? -7.268 6.577 -9.627 1.00 65.19 92 ALA A CA 1
ATOM 705 C C . ALA A 1 92 ? -5.787 6.818 -9.285 1.00 65.19 92 ALA A C 1
ATOM 707 O O . ALA A 1 92 ? -5.165 7.687 -9.892 1.00 65.19 92 ALA A O 1
ATOM 708 N N . SER A 1 93 ? -5.182 6.033 -8.385 1.00 63.84 93 SER A N 1
ATOM 709 C CA . SER A 1 93 ? -3.768 6.199 -8.022 1.00 63.84 93 SER A CA 1
ATOM 710 C C . SER A 1 93 ? -2.824 5.810 -9.157 1.00 63.84 93 SER A C 1
ATOM 712 O O . SER A 1 93 ? -1.820 6.487 -9.361 1.00 63.84 93 SER A O 1
ATOM 714 N N . ILE A 1 94 ? -3.134 4.760 -9.925 1.00 66.00 94 ILE A N 1
ATOM 715 C CA . ILE A 1 94 ? -2.344 4.346 -11.095 1.00 66.00 94 ILE A CA 1
ATOM 716 C C . ILE A 1 94 ? -2.390 5.436 -12.169 1.00 66.00 94 ILE A C 1
ATOM 718 O O . ILE A 1 94 ? -1.342 5.823 -12.684 1.00 66.00 94 ILE A O 1
ATOM 722 N N . ILE A 1 95 ? -3.576 5.982 -12.458 1.00 67.12 95 ILE A N 1
ATOM 723 C CA . ILE A 1 95 ? -3.756 7.074 -13.425 1.00 67.12 95 ILE A CA 1
ATOM 724 C C . ILE A 1 95 ? -3.035 8.336 -12.948 1.00 67.12 95 ILE A C 1
ATOM 726 O O . ILE A 1 95 ? -2.319 8.962 -13.725 1.00 67.12 95 ILE A O 1
ATOM 730 N N . LEU A 1 96 ? -3.159 8.692 -11.669 1.00 65.94 96 LEU A N 1
ATOM 731 C CA . LEU A 1 96 ? -2.534 9.888 -11.108 1.00 65.94 96 LEU A CA 1
ATOM 732 C C . LEU A 1 96 ? -1.005 9.751 -11.020 1.00 65.94 96 LEU A C 1
ATOM 734 O O . LEU A 1 96 ? -0.287 10.714 -11.277 1.00 65.94 96 LEU A O 1
ATOM 738 N N . THR A 1 97 ? -0.495 8.546 -10.749 1.00 66.12 97 THR A N 1
ATOM 739 C CA . THR A 1 97 ? 0.943 8.229 -10.791 1.00 66.12 97 THR A CA 1
ATOM 740 C C . THR A 1 97 ? 1.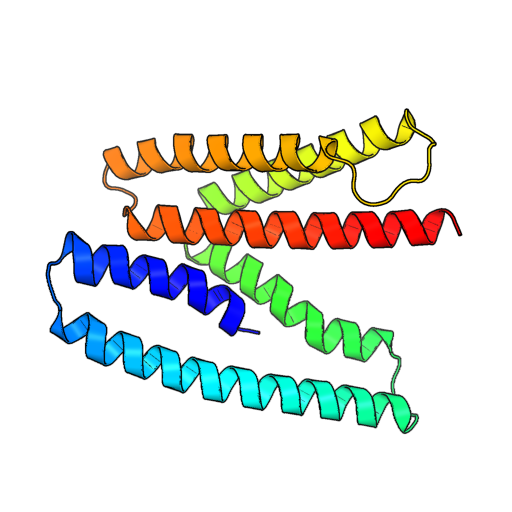472 8.259 -12.224 1.00 66.12 97 THR A C 1
ATOM 742 O O . THR A 1 97 ? 2.558 8.782 -12.463 1.00 66.12 97 THR A O 1
ATOM 745 N N . ALA A 1 98 ? 0.704 7.761 -13.198 1.00 67.38 98 ALA A N 1
ATOM 746 C CA . ALA A 1 98 ? 1.047 7.854 -14.616 1.00 67.38 98 ALA A CA 1
ATOM 747 C C . ALA A 1 98 ? 1.046 9.312 -15.108 1.00 67.38 98 ALA A C 1
ATOM 749 O O . ALA A 1 98 ? 1.960 9.722 -15.822 1.00 67.38 98 ALA A O 1
ATOM 750 N N . LEU A 1 99 ? 0.076 10.119 -14.667 1.00 66.12 99 LEU A N 1
ATOM 751 C CA . LEU A 1 99 ? -0.004 11.548 -14.966 1.00 66.12 99 LEU A CA 1
ATOM 752 C C . LEU A 1 99 ? 1.165 12.317 -14.332 1.00 66.12 99 LEU A C 1
ATOM 754 O O . LEU A 1 99 ? 1.788 13.135 -15.000 1.00 66.12 99 LEU A O 1
ATOM 758 N N . ALA A 1 100 ? 1.512 12.016 -13.077 1.00 65.38 100 ALA A N 1
ATOM 759 C CA . ALA A 1 100 ? 2.652 12.611 -12.378 1.00 65.38 100 ALA A CA 1
ATOM 760 C C . ALA A 1 100 ? 4.006 12.187 -12.971 1.00 65.38 100 ALA A C 1
ATOM 762 O O . ALA A 1 100 ? 4.928 12.994 -13.061 1.00 65.38 100 ALA A O 1
ATOM 763 N N . GLY A 1 101 ? 4.124 10.941 -13.438 1.00 62.69 101 GLY A N 1
ATOM 764 C CA . GLY A 1 101 ? 5.265 10.489 -14.235 1.00 62.69 101 GLY A CA 1
ATOM 765 C C . GLY A 1 101 ? 5.349 11.212 -15.584 1.00 62.69 101 GLY A C 1
ATOM 766 O O . GLY A 1 101 ? 6.439 11.564 -16.031 1.00 62.69 101 GLY A O 1
ATOM 767 N N . GLY A 1 102 ? 4.202 11.498 -16.207 1.00 63.28 102 GLY A N 1
ATOM 768 C CA . GLY A 1 102 ? 4.100 12.278 -17.441 1.00 63.28 102 GLY A CA 1
ATOM 769 C C . GLY A 1 102 ? 4.498 13.745 -17.262 1.00 63.28 102 GLY A C 1
ATOM 770 O O . GLY A 1 102 ? 5.279 14.268 -18.056 1.00 63.28 102 GLY A O 1
ATOM 771 N N . THR A 1 103 ? 4.037 14.408 -16.198 1.00 61.69 103 THR A N 1
ATOM 772 C CA . THR A 1 103 ? 4.464 15.779 -15.873 1.00 61.69 103 THR A CA 1
ATOM 773 C C . THR A 1 103 ? 5.943 15.828 -15.496 1.00 61.69 103 THR A C 1
ATOM 775 O O . THR A 1 103 ? 6.628 16.758 -15.914 1.00 61.69 103 THR A O 1
ATOM 778 N N . TYR A 1 104 ? 6.470 14.804 -14.814 1.00 60.22 104 TYR A N 1
ATOM 779 C CA . TYR A 1 104 ? 7.908 14.640 -14.567 1.00 60.22 104 TYR A CA 1
ATOM 780 C C . TYR A 1 104 ? 8.705 14.505 -15.871 1.00 60.22 104 TYR A C 1
ATOM 782 O O . TYR A 1 104 ? 9.702 15.199 -16.055 1.00 60.22 104 TYR A O 1
ATOM 790 N N . TYR A 1 105 ? 8.244 13.677 -16.810 1.00 58.47 105 TYR A N 1
ATOM 791 C CA . TYR A 1 105 ? 8.879 13.514 -18.119 1.00 58.47 105 TYR A CA 1
ATOM 792 C C . TYR A 1 105 ? 8.878 14.819 -18.935 1.00 58.47 105 TYR A C 1
ATOM 794 O O . TYR A 1 105 ? 9.869 15.144 -19.590 1.00 58.47 105 TYR A O 1
ATOM 802 N N . LEU A 1 106 ? 7.797 15.605 -18.857 1.00 57.09 106 LEU A N 1
ATOM 803 C CA . LEU A 1 106 ? 7.697 16.910 -19.520 1.00 57.09 106 LEU A CA 1
ATOM 804 C C . LEU A 1 106 ? 8.546 17.998 -18.843 1.00 57.09 106 LEU A C 1
ATOM 806 O O . LEU A 1 106 ? 9.161 18.793 -19.553 1.00 57.09 106 LEU A O 1
ATOM 810 N N . LEU A 1 107 ? 8.636 18.023 -17.508 1.00 59.62 107 LEU A N 1
ATOM 811 C CA . LEU A 1 107 ? 9.532 18.936 -16.782 1.00 59.62 107 LEU A CA 1
ATOM 812 C C . LEU A 1 107 ? 11.007 18.600 -17.035 1.00 59.62 107 LEU A C 1
ATOM 814 O O . LEU A 1 107 ? 11.808 19.500 -17.275 1.00 59.62 107 LEU A O 1
ATOM 818 N N . ASN A 1 108 ? 11.361 17.312 -17.066 1.00 58.06 108 ASN A N 1
ATOM 819 C CA . ASN A 1 108 ? 12.723 16.849 -17.343 1.00 58.06 108 ASN A CA 1
ATOM 820 C C . ASN A 1 108 ? 13.162 17.110 -18.796 1.00 58.06 108 ASN A C 1
ATOM 822 O O . ASN A 1 108 ? 14.348 17.059 -19.103 1.00 58.06 108 ASN A O 1
ATOM 826 N N . ARG A 1 109 ? 12.232 17.417 -19.712 1.00 58.16 109 ARG A N 1
ATOM 827 C CA . ARG A 1 109 ? 12.577 17.905 -21.058 1.00 58.16 109 ARG A CA 1
ATOM 828 C C . ARG A 1 109 ? 13.088 19.354 -21.038 1.00 58.16 109 ARG A C 1
ATOM 830 O O . ARG A 1 109 ? 13.716 19.774 -22.005 1.00 58.16 109 ARG A O 1
ATOM 837 N N . LYS A 1 110 ? 12.804 20.121 -19.977 1.00 52.69 110 LYS A N 1
ATOM 838 C CA . LYS A 1 110 ? 13.120 21.555 -19.884 1.00 52.69 110 LYS A CA 1
ATOM 839 C C . LYS A 1 110 ? 14.307 21.874 -18.973 1.00 52.69 110 LYS A C 1
ATOM 841 O O . LYS A 1 110 ? 14.901 22.930 -19.154 1.00 52.69 110 LYS A O 1
ATOM 846 N N . ASP A 1 111 ? 14.686 20.970 -18.071 1.00 50.62 111 ASP A N 1
ATOM 847 C CA . ASP A 1 111 ? 15.816 21.172 -17.161 1.00 50.62 111 ASP A CA 1
ATOM 848 C 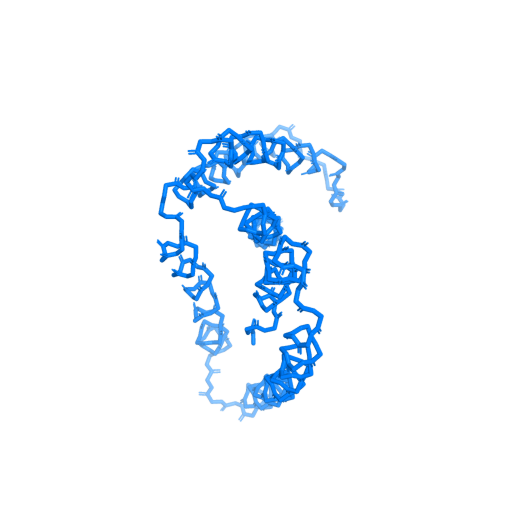C . ASP A 1 111 ? 16.879 20.084 -17.345 1.00 50.62 111 ASP A C 1
ATOM 850 O O . ASP A 1 111 ? 16.823 18.990 -16.787 1.00 50.62 111 ASP A O 1
ATOM 854 N N . SER A 1 112 ? 17.850 20.401 -18.196 1.00 56.88 112 SER A N 1
ATOM 855 C CA . SER A 1 112 ? 19.060 19.619 -18.418 1.00 56.88 112 SER A CA 1
ATOM 856 C C . SER A 1 112 ? 20.134 20.092 -17.435 1.00 56.88 112 SER A C 1
ATOM 858 O O . SER A 1 112 ? 21.147 20.650 -17.849 1.00 56.88 112 SER A O 1
ATOM 860 N N . SER A 1 113 ? 19.914 19.931 -16.128 1.00 47.34 113 SER A N 1
ATOM 861 C CA . SER A 1 113 ? 20.979 20.139 -15.142 1.00 47.34 113 SER A CA 1
ATOM 862 C C . SER A 1 113 ? 20.993 19.036 -14.085 1.00 47.34 113 SER A C 1
ATOM 864 O O . SER A 1 113 ? 20.050 18.783 -13.340 1.00 47.34 113 SER A O 1
ATOM 866 N N . SER A 1 114 ? 22.104 18.313 -14.111 1.00 55.53 114 SER A N 1
ATOM 867 C CA . SER A 1 114 ? 22.443 17.160 -13.299 1.00 55.53 114 SER A CA 1
ATOM 868 C C . SER A 1 114 ? 22.542 17.539 -11.821 1.00 55.53 114 SER A C 1
ATOM 870 O O . SER A 1 114 ? 23.521 18.168 -11.440 1.00 55.53 114 SER A O 1
ATOM 872 N N . GLN A 1 115 ? 21.595 17.127 -10.971 1.00 43.75 115 GLN A N 1
ATOM 873 C CA . GLN A 1 115 ? 21.797 17.071 -9.514 1.00 43.75 115 GLN A CA 1
ATOM 874 C C . GLN A 1 115 ? 20.817 16.086 -8.837 1.00 43.75 115 GLN A C 1
ATOM 876 O O . GLN A 1 115 ? 19.716 15.858 -9.344 1.00 43.75 115 GLN A O 1
ATOM 881 N N . PRO A 1 116 ? 21.219 15.442 -7.722 1.00 50.19 116 PRO A N 1
ATOM 882 C CA . PRO A 1 116 ? 20.487 14.332 -7.124 1.00 50.19 116 PRO A CA 1
ATOM 883 C C . PRO A 1 116 ? 19.194 14.823 -6.458 1.00 50.19 116 PRO A C 1
ATOM 885 O O . PRO A 1 116 ? 19.218 15.767 -5.678 1.00 50.19 116 PRO A O 1
ATOM 888 N N . LEU A 1 117 ? 18.080 14.161 -6.791 1.00 57.00 117 LEU A N 1
ATOM 889 C CA . LEU A 1 117 ? 16.727 14.307 -6.224 1.00 57.00 117 LEU A CA 1
ATOM 890 C C . LEU A 1 117 ? 16.368 15.726 -5.707 1.00 57.00 117 LEU A C 1
ATOM 892 O O . LEU A 1 117 ? 16.396 15.968 -4.497 1.00 57.00 117 LEU A O 1
ATOM 896 N N . PRO A 1 118 ? 15.962 16.657 -6.592 1.00 49.22 118 PRO A N 1
ATOM 897 C CA . PRO A 1 118 ? 15.560 17.999 -6.187 1.00 49.22 118 PRO A CA 1
ATOM 898 C C . PRO A 1 118 ? 14.192 18.030 -5.483 1.00 49.22 118 PRO A C 1
ATOM 900 O O . PRO A 1 118 ? 13.294 17.223 -5.734 1.00 49.22 118 PRO A O 1
ATOM 903 N N . LEU A 1 119 ? 14.026 19.040 -4.626 1.00 50.12 119 LEU A N 1
ATOM 904 C CA . LEU A 1 119 ? 12.833 19.372 -3.831 1.00 50.12 119 LEU A CA 1
ATOM 905 C C . LEU A 1 119 ? 11.512 19.409 -4.637 1.00 50.12 119 LEU A C 1
ATOM 907 O O . LEU A 1 119 ? 10.439 19.199 -4.072 1.00 50.12 119 LEU A O 1
ATOM 911 N N . SER A 1 120 ? 11.582 19.624 -5.955 1.00 51.66 120 SER A N 1
ATOM 912 C CA . SER A 1 120 ? 10.447 19.603 -6.891 1.00 51.66 120 SER A CA 1
ATOM 913 C C . SER A 1 120 ? 9.758 18.237 -6.995 1.00 51.66 120 SER A C 1
ATOM 915 O O . SER A 1 120 ? 8.580 18.174 -7.333 1.00 51.66 120 SER A O 1
ATOM 917 N N . PHE A 1 121 ? 10.444 17.150 -6.631 1.00 55.88 121 PHE A N 1
ATOM 918 C CA . PHE A 1 121 ? 9.910 15.784 -6.582 1.00 55.88 121 PHE A CA 1
ATOM 919 C C . PHE A 1 121 ? 8.870 15.576 -5.477 1.00 55.88 121 PHE A C 1
ATOM 921 O O . PHE A 1 121 ? 7.959 14.758 -5.605 1.00 55.88 121 PHE A O 1
ATOM 928 N N . ARG A 1 122 ? 8.994 16.317 -4.370 1.00 59.91 122 ARG A N 1
ATOM 929 C CA . ARG A 1 122 ? 8.064 16.213 -3.240 1.00 59.91 122 ARG A CA 1
ATOM 930 C C . ARG A 1 122 ? 6.707 16.832 -3.558 1.00 59.91 122 ARG A C 1
ATOM 932 O O . ARG A 1 122 ? 5.706 16.360 -3.040 1.00 59.91 122 ARG A O 1
ATOM 939 N N . LEU A 1 123 ? 6.663 17.843 -4.427 1.00 67.75 123 LEU A N 1
ATOM 940 C CA . LEU A 1 123 ? 5.432 18.551 -4.790 1.00 67.75 123 LEU A CA 1
ATOM 941 C C . LEU A 1 123 ? 4.346 17.637 -5.388 1.00 67.75 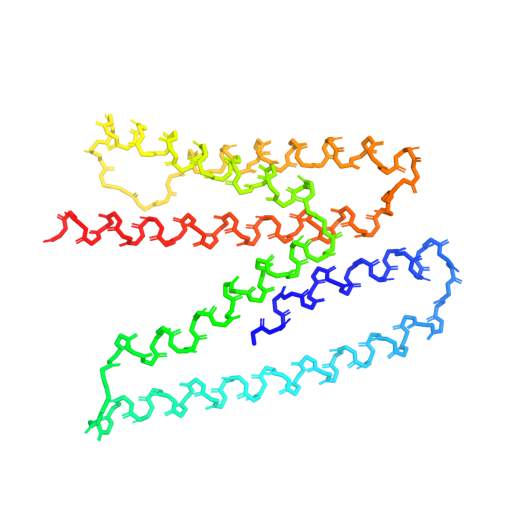123 LEU A C 1
ATOM 943 O O . LEU A 1 123 ? 3.246 17.619 -4.831 1.00 67.75 123 LEU A O 1
ATOM 947 N N . PRO A 1 124 ? 4.603 16.846 -6.452 1.00 69.06 124 PRO A N 1
ATOM 948 C CA . PRO A 1 124 ? 3.581 15.958 -7.003 1.00 69.06 124 PRO A CA 1
ATOM 949 C C . PRO A 1 124 ? 3.172 14.873 -6.004 1.00 69.06 124 PRO A C 1
ATOM 951 O O 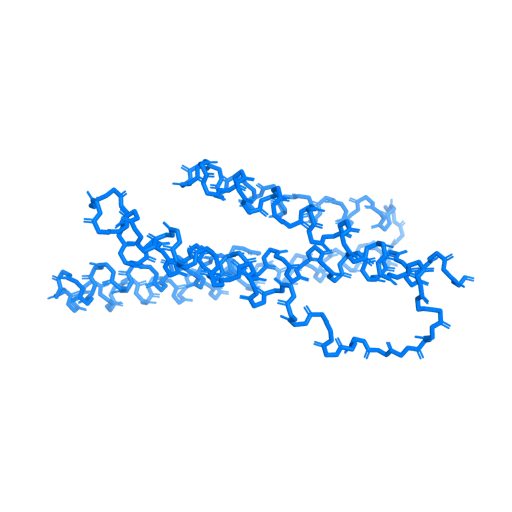. PRO A 1 124 ? 1.996 14.534 -5.925 1.00 69.06 124 PRO A O 1
ATOM 954 N N . LEU A 1 125 ? 4.109 14.374 -5.193 1.00 68.00 125 LEU A N 1
ATOM 955 C CA . LEU A 1 125 ? 3.827 13.357 -4.182 1.00 68.00 125 LEU A CA 1
ATOM 956 C C . LEU A 1 125 ? 2.884 13.884 -3.092 1.00 68.00 125 LEU A C 1
ATOM 958 O O . LEU A 1 125 ? 1.909 13.218 -2.751 1.00 68.00 125 LEU A O 1
ATOM 962 N N . THR A 1 126 ? 3.126 15.096 -2.592 1.00 74.38 126 THR A N 1
ATOM 963 C CA . THR A 1 126 ? 2.259 15.735 -1.593 1.00 74.38 126 THR A CA 1
ATOM 964 C C . THR A 1 126 ? 0.883 16.067 -2.174 1.00 74.38 126 THR A C 1
ATOM 966 O O . THR A 1 126 ? -0.117 15.880 -1.489 1.00 74.38 126 THR A O 1
ATOM 969 N N . LEU A 1 127 ? 0.799 16.493 -3.440 1.00 75.81 127 LEU A N 1
ATOM 970 C CA . LEU A 1 127 ? -0.480 16.748 -4.120 1.00 75.81 127 LEU A CA 1
ATOM 971 C C . LEU A 1 127 ? -1.312 15.471 -4.291 1.00 75.81 127 LEU A C 1
ATOM 973 O O . LEU A 1 127 ? -2.499 15.468 -3.976 1.00 75.81 127 LEU A O 1
ATOM 977 N N . ILE A 1 128 ? -0.685 14.377 -4.735 1.00 73.25 128 ILE A N 1
ATOM 978 C CA . ILE A 1 128 ? -1.322 13.055 -4.839 1.00 73.25 128 ILE A CA 1
ATOM 979 C C . ILE A 1 128 ? -1.813 12.592 -3.470 1.00 73.25 128 ILE A C 1
ATOM 981 O O . ILE A 1 128 ? -2.927 12.091 -3.347 1.00 73.25 128 ILE A O 1
ATOM 985 N N . PHE A 1 129 ? -0.989 12.764 -2.439 1.00 78.50 129 PHE A N 1
ATOM 986 C CA . PHE A 1 129 ? -1.340 12.373 -1.082 1.00 78.50 129 PHE A CA 1
ATOM 987 C C . PHE A 1 129 ? -2.541 13.162 -0.557 1.00 78.50 129 PHE A C 1
ATOM 989 O O . PHE A 1 129 ? -3.496 12.557 -0.078 1.00 78.50 129 PHE A O 1
ATOM 996 N N . ILE A 1 130 ? -2.531 14.490 -0.703 1.00 82.00 130 ILE A N 1
ATOM 997 C CA . ILE A 1 130 ? -3.656 15.346 -0.305 1.00 82.00 130 ILE A CA 1
ATOM 998 C C . ILE A 1 130 ? -4.922 14.939 -1.055 1.00 82.00 130 ILE A C 1
ATOM 1000 O O . ILE A 1 130 ? -5.972 14.819 -0.435 1.00 82.00 130 ILE A O 1
ATOM 1004 N N . PHE A 1 131 ? -4.828 14.674 -2.361 1.00 81.19 131 PHE A N 1
ATOM 1005 C CA . PHE A 1 131 ? -5.969 14.220 -3.152 1.00 81.19 131 PHE A CA 1
ATOM 1006 C C . PHE A 1 131 ? -6.526 12.884 -2.646 1.00 81.19 131 PHE A C 1
ATOM 1008 O O . PHE A 1 131 ? -7.731 12.755 -2.455 1.00 81.19 131 PHE A O 1
ATOM 1015 N N . VAL A 1 132 ? -5.657 11.906 -2.381 1.00 80.81 132 VAL A N 1
ATOM 1016 C CA . VAL A 1 132 ? -6.070 10.587 -1.883 1.00 80.81 132 VAL A CA 1
ATOM 1017 C C . VAL A 1 132 ? -6.686 10.667 -0.491 1.00 80.81 132 VAL A C 1
ATOM 1019 O O . VAL A 1 132 ? -7.704 10.025 -0.250 1.00 80.81 132 VAL A O 1
ATOM 1022 N N . VAL A 1 133 ? -6.122 11.474 0.406 1.00 83.31 133 VAL A N 1
ATOM 1023 C CA . VAL A 1 133 ? -6.689 11.677 1.745 1.00 83.31 133 VAL A CA 1
ATOM 1024 C C . VAL A 1 133 ? -8.011 12.436 1.666 1.00 83.31 133 VAL A C 1
ATOM 1026 O O . VAL A 1 133 ? -8.955 12.066 2.353 1.00 83.31 133 VAL A O 1
ATOM 1029 N N . TRP A 1 134 ? -8.116 13.461 0.820 1.00 84.75 134 TRP A N 1
ATOM 1030 C CA . TRP A 1 134 ? -9.343 14.242 0.671 1.00 84.75 134 TRP A CA 1
ATOM 1031 C C . TRP A 1 134 ? -10.485 13.407 0.082 1.00 84.75 134 TRP A C 1
ATOM 1033 O O . TRP A 1 134 ? -11.546 13.318 0.697 1.00 84.75 134 TRP A O 1
ATOM 1043 N N . TYR A 1 135 ? -10.247 12.742 -1.051 1.00 83.06 135 TYR A N 1
ATOM 1044 C CA . TYR A 1 135 ? -11.233 11.873 -1.701 1.00 83.06 135 TYR A CA 1
ATOM 1045 C C . TYR A 1 135 ? -11.554 10.627 -0.863 1.00 83.06 135 TYR A C 1
ATOM 1047 O O . TYR A 1 135 ? -12.688 10.162 -0.810 1.00 83.06 135 TYR A O 1
ATOM 1055 N N . GLY A 1 136 ? -10.560 10.083 -0.165 1.00 80.31 136 GLY A N 1
ATOM 1056 C CA . GLY A 1 136 ? -10.781 8.966 0.741 1.00 80.31 136 GLY A CA 1
ATOM 1057 C C . GLY A 1 136 ? -11.562 9.355 1.996 1.00 80.31 136 GLY A C 1
ATOM 1058 O O . GLY A 1 136 ? -12.368 8.566 2.471 1.00 80.31 136 GLY A O 1
ATOM 1059 N N . SER A 1 137 ? -11.396 10.578 2.502 1.00 81.81 137 SER A N 1
ATOM 1060 C CA . SER A 1 137 ? -12.148 11.079 3.659 1.00 81.81 137 SER A CA 1
ATOM 1061 C C . SER A 1 137 ? -13.645 11.226 3.362 1.00 81.81 137 SER A C 1
ATOM 1063 O O . SER A 1 137 ? -14.462 10.892 4.216 1.00 81.81 137 SER A O 1
ATOM 1065 N N . SER A 1 138 ? -14.036 11.638 2.147 1.00 80.44 138 SER A N 1
ATOM 1066 C CA . SER A 1 138 ? -15.459 11.663 1.768 1.00 80.44 138 SER A CA 1
ATOM 1067 C C . SER A 1 138 ? -16.087 10.267 1.757 1.00 80.44 138 SER A C 1
ATOM 1069 O O . SER A 1 138 ? -17.190 10.105 2.265 1.00 80.44 138 SER A O 1
ATOM 1071 N N . LEU A 1 139 ? -15.355 9.247 1.296 1.00 79.38 139 LEU A N 1
ATOM 1072 C CA . LEU A 1 139 ? -15.819 7.851 1.326 1.00 79.38 139 LEU A CA 1
ATOM 1073 C C . LEU A 1 139 ? -15.912 7.287 2.754 1.00 79.38 139 LEU A C 1
ATOM 1075 O O . LEU A 1 139 ? -16.759 6.444 3.039 1.00 79.38 139 LEU A O 1
ATOM 1079 N N . VAL A 1 140 ? -15.068 7.771 3.672 1.00 82.19 140 VAL A N 1
ATOM 1080 C CA . VAL A 1 140 ? -15.167 7.423 5.099 1.00 82.19 140 VAL A CA 1
ATOM 1081 C C . VAL A 1 140 ? -16.422 8.026 5.734 1.00 82.19 140 VAL A C 1
ATOM 1083 O O . VAL A 1 140 ? -17.068 7.377 6.553 1.00 82.19 140 VAL A O 1
ATOM 1086 N N . LEU A 1 141 ? -16.793 9.252 5.352 1.00 79.12 141 LEU A N 1
ATOM 1087 C CA . LEU A 1 141 ? -18.002 9.916 5.855 1.00 79.12 141 LEU A CA 1
ATOM 1088 C C . LEU A 1 141 ? -19.294 9.259 5.351 1.00 79.12 141 LEU A C 1
ATOM 1090 O O . LEU A 1 141 ? -20.302 9.291 6.053 1.00 79.12 141 LEU A O 1
ATOM 1094 N N . GLU A 1 142 ? -19.256 8.645 4.169 1.00 81.12 142 GLU A N 1
ATOM 1095 C CA . GLU A 1 142 ? -20.368 7.881 3.589 1.00 81.12 142 GLU A CA 1
ATOM 1096 C C . GLU A 1 142 ? -20.523 6.480 4.216 1.00 81.12 142 GLU A C 1
ATOM 1098 O O . GLU A 1 142 ? -21.552 5.834 4.037 1.00 81.12 142 GLU A O 1
ATOM 1103 N N . GLY A 1 143 ? -19.546 6.031 5.015 1.00 76.38 143 GLY A N 1
ATOM 1104 C CA . GLY A 1 143 ? -19.562 4.731 5.696 1.00 76.38 143 GLY A CA 1
ATOM 1105 C C . GLY A 1 143 ? -19.086 3.555 4.837 1.00 76.38 143 GLY A C 1
ATOM 1106 O O . GLY A 1 143 ? -19.001 2.436 5.341 1.00 76.38 143 GLY A O 1
ATOM 1107 N N . ASP A 1 144 ? -18.722 3.808 3.578 1.00 75.69 144 ASP A N 1
ATOM 1108 C CA . ASP A 1 144 ? -18.214 2.801 2.639 1.00 75.69 144 ASP A CA 1
ATOM 1109 C C . ASP A 1 144 ? -16.750 2.415 2.910 1.00 75.69 144 ASP A C 1
ATOM 1111 O O . ASP A 1 144 ? -16.280 1.369 2.454 1.00 75.69 144 ASP A O 1
ATOM 1115 N N . LEU A 1 145 ? -16.019 3.243 3.664 1.00 76.19 145 LEU A N 1
ATOM 1116 C CA . LEU A 1 145 ? -14.609 3.036 3.986 1.00 76.19 145 LEU A CA 1
ATOM 1117 C C . LEU A 1 145 ? -14.333 3.275 5.476 1.00 76.19 145 LEU A C 1
ATOM 1119 O O . LEU A 1 145 ? -14.819 4.238 6.065 1.00 76.19 145 LEU A O 1
ATOM 1123 N N . SER A 1 146 ? -13.508 2.436 6.105 1.00 82.19 146 SER A N 1
ATOM 1124 C CA . SER A 1 146 ? -13.071 2.686 7.484 1.00 82.19 146 SER A CA 1
ATOM 1125 C C . SER A 1 146 ? -11.897 3.674 7.549 1.00 82.19 146 SER A C 1
ATOM 1127 O O . SER A 1 146 ? -11.102 3.821 6.613 1.00 82.19 146 SER A O 1
ATOM 1129 N N . LEU A 1 147 ? -11.732 4.319 8.707 1.00 81.38 147 LEU A N 1
ATOM 1130 C CA . LEU A 1 147 ? -10.570 5.166 8.992 1.00 81.38 147 LEU A CA 1
ATOM 1131 C C . LEU A 1 147 ? -9.249 4.391 8.868 1.00 81.38 147 LEU A C 1
ATOM 1133 O O . LEU A 1 147 ? -8.274 4.914 8.322 1.00 81.38 147 LEU A O 1
ATOM 1137 N N . GLY A 1 148 ? -9.209 3.140 9.335 1.00 79.81 148 GLY A N 1
ATOM 1138 C CA . GLY A 1 148 ? -8.030 2.293 9.202 1.00 79.81 148 GLY A CA 1
ATOM 1139 C C . GLY A 1 148 ? -7.698 1.992 7.744 1.00 79.81 148 GLY A C 1
ATOM 1140 O O . GLY A 1 148 ? -6.533 2.069 7.349 1.00 79.81 148 GLY A O 1
ATOM 1141 N N . GLN A 1 149 ? -8.712 1.708 6.928 1.00 76.19 149 GLN A N 1
ATOM 1142 C CA . GLN A 1 149 ? -8.565 1.418 5.501 1.00 76.19 149 GLN A CA 1
ATOM 1143 C C . GLN A 1 149 ? -7.996 2.615 4.729 1.00 76.19 149 GLN A C 1
ATOM 1145 O O . GLN A 1 149 ? -7.079 2.445 3.921 1.00 76.19 149 GLN A O 1
ATOM 1150 N N . LEU A 1 150 ? -8.453 3.835 5.035 1.00 83.75 150 LEU A N 1
ATOM 1151 C CA . LEU A 1 150 ? -7.922 5.063 4.439 1.00 83.75 150 LEU A CA 1
ATOM 1152 C C . LEU A 1 150 ? -6.436 5.274 4.763 1.00 83.75 150 LEU A C 1
ATOM 1154 O O . LEU A 1 150 ? -5.644 5.644 3.889 1.00 83.75 150 LEU A O 1
ATOM 1158 N N . ILE A 1 151 ? -6.035 5.027 6.011 1.00 82.81 151 ILE A N 1
ATOM 1159 C CA . ILE A 1 151 ? -4.640 5.186 6.441 1.00 82.81 151 ILE A CA 1
ATOM 1160 C C . ILE A 1 151 ? -3.744 4.133 5.780 1.00 82.81 151 ILE A C 1
ATOM 1162 O O . ILE A 1 151 ? -2.685 4.485 5.252 1.00 82.81 151 ILE A O 1
ATOM 1166 N N . ALA A 1 152 ? -4.166 2.865 5.741 1.00 81.69 152 ALA A N 1
ATOM 1167 C CA . ALA A 1 152 ? -3.420 1.818 5.042 1.00 81.69 152 ALA A CA 1
ATOM 1168 C C . ALA A 1 152 ? -3.217 2.156 3.567 1.00 81.69 152 ALA A C 1
ATOM 1170 O O . ALA A 1 152 ? -2.092 2.075 3.073 1.00 81.69 152 ALA A O 1
ATOM 1171 N N . LEU A 1 153 ? -4.279 2.593 2.887 1.00 76.25 153 LEU A N 1
ATOM 1172 C CA . LEU A 1 153 ? -4.234 2.991 1.484 1.00 76.25 153 LEU A CA 1
ATOM 1173 C C . LEU A 1 153 ? -3.295 4.182 1.258 1.00 76.25 153 LEU A C 1
ATOM 1175 O O . LEU A 1 153 ? -2.496 4.175 0.322 1.00 76.25 153 LEU A O 1
ATOM 1179 N N . SER A 1 154 ? -3.337 5.179 2.138 1.00 80.88 154 SER A N 1
ATOM 1180 C CA . SER A 1 154 ? -2.477 6.363 2.058 1.00 80.88 154 SER A CA 1
ATOM 1181 C C . SER A 1 154 ? -0.993 6.003 2.167 1.00 80.88 154 SER A C 1
ATOM 1183 O O . SER A 1 154 ? -0.170 6.484 1.386 1.00 80.88 154 SER A O 1
ATOM 1185 N N . ILE A 1 155 ? -0.650 5.100 3.088 1.00 79.50 155 ILE A N 1
ATOM 1186 C CA . ILE A 1 155 ? 0.710 4.573 3.232 1.00 79.50 155 ILE A CA 1
ATOM 1187 C C . ILE A 1 155 ? 1.098 3.785 1.978 1.00 79.50 155 ILE A C 1
ATOM 1189 O O . ILE A 1 155 ? 2.156 4.032 1.403 1.00 79.50 155 ILE A O 1
ATOM 1193 N N . PHE A 1 156 ? 0.235 2.885 1.511 1.00 76.19 156 PHE A N 1
ATOM 1194 C CA . PHE A 1 156 ? 0.480 2.067 0.322 1.00 76.19 156 PHE A CA 1
ATOM 1195 C C . PHE A 1 156 ? 0.734 2.910 -0.931 1.00 76.19 156 PHE A C 1
ATOM 1197 O O . PHE A 1 156 ? 1.630 2.618 -1.721 1.00 76.19 156 PHE A O 1
ATOM 1204 N N . ASN A 1 157 ? -0.022 3.994 -1.092 1.00 74.81 157 ASN A N 1
ATOM 1205 C CA . ASN A 1 157 ? 0.125 4.912 -2.209 1.00 74.81 157 ASN A CA 1
ATOM 1206 C C . ASN A 1 157 ? 1.484 5.628 -2.181 1.00 74.81 157 ASN A C 1
ATOM 1208 O O . ASN A 1 157 ? 2.178 5.675 -3.192 1.00 74.81 157 ASN A O 1
ATOM 1212 N N . ILE A 1 158 ? 1.925 6.112 -1.014 1.00 74.56 158 ILE A N 1
ATOM 1213 C CA . ILE A 1 158 ? 3.260 6.719 -0.865 1.00 74.56 158 ILE A CA 1
ATOM 1214 C C . ILE A 1 158 ? 4.356 5.713 -1.239 1.00 74.56 158 ILE A C 1
ATOM 1216 O O . ILE A 1 158 ? 5.295 6.054 -1.962 1.00 74.56 158 ILE A O 1
ATOM 1220 N N . GLN A 1 159 ? 4.224 4.471 -0.770 1.00 75.50 159 GLN A N 1
ATOM 1221 C CA . GLN A 1 159 ? 5.156 3.384 -1.067 1.00 75.50 159 GLN A CA 1
ATOM 1222 C C . GLN A 1 159 ? 5.230 3.090 -2.574 1.00 75.50 159 GLN A C 1
ATOM 1224 O O . GLN A 1 159 ? 6.321 3.000 -3.144 1.00 75.50 159 GLN A O 1
ATOM 1229 N N . PHE A 1 160 ? 4.073 2.990 -3.228 1.00 72.75 160 PHE A N 1
ATOM 1230 C CA . PHE A 1 160 ? 3.961 2.735 -4.660 1.00 72.75 160 PHE A CA 1
ATOM 1231 C C . PHE A 1 160 ? 4.549 3.875 -5.498 1.00 72.75 160 PHE A C 1
ATOM 1233 O O . PHE A 1 160 ? 5.409 3.636 -6.348 1.00 72.75 160 PHE A O 1
ATOM 1240 N N . VAL A 1 161 ? 4.153 5.121 -5.222 1.00 71.75 161 VAL A N 1
ATOM 1241 C CA . VAL A 1 161 ? 4.656 6.309 -5.929 1.00 71.75 161 VAL A CA 1
ATOM 1242 C C . VAL A 1 161 ? 6.171 6.425 -5.762 1.00 71.75 161 VAL A C 1
ATOM 1244 O O . VAL A 1 161 ? 6.882 6.634 -6.743 1.00 71.75 161 VAL A O 1
ATOM 1247 N N . SER A 1 162 ? 6.690 6.225 -4.546 1.00 71.38 162 SER A N 1
ATOM 1248 C CA . SER A 1 162 ? 8.132 6.254 -4.277 1.00 71.38 162 SER A CA 1
ATOM 1249 C C . SER A 1 162 ? 8.898 5.193 -5.079 1.00 71.38 162 SER A C 1
ATOM 1251 O O . SER A 1 162 ? 9.944 5.493 -5.661 1.00 71.38 162 SER A O 1
ATOM 1253 N N . LEU A 1 163 ? 8.359 3.974 -5.183 1.00 71.56 163 LEU A N 1
ATOM 1254 C CA . LEU A 1 163 ? 8.963 2.879 -5.944 1.00 71.56 163 LEU A CA 1
ATOM 1255 C C . LEU A 1 163 ? 9.000 3.166 -7.450 1.00 71.56 163 LEU A C 1
ATOM 1257 O O . LEU A 1 163 ? 10.052 3.004 -8.078 1.00 71.56 163 LEU A O 1
ATOM 1261 N N . VAL A 1 164 ? 7.868 3.590 -8.018 1.00 69.00 164 VAL A N 1
ATOM 1262 C CA . VAL A 1 164 ? 7.743 3.922 -9.447 1.00 69.00 164 VAL A CA 1
ATOM 1263 C C . VAL A 1 164 ? 8.701 5.045 -9.806 1.00 69.00 164 VAL A C 1
ATOM 1265 O O . VAL A 1 164 ? 9.433 4.957 -10.790 1.00 69.00 164 VAL A O 1
ATOM 1268 N N . LEU A 1 165 ? 8.745 6.082 -8.979 1.00 66.44 165 LEU A N 1
ATOM 1269 C CA . LEU A 1 165 ? 9.529 7.269 -9.265 1.00 66.44 165 LEU A CA 1
ATOM 1270 C C . LEU A 1 165 ? 11.038 7.010 -9.089 1.00 66.44 165 LEU A C 1
ATOM 1272 O O . LEU A 1 165 ? 11.840 7.491 -9.886 1.00 66.44 165 LEU A O 1
ATOM 1276 N N . SER A 1 166 ? 11.425 6.145 -8.144 1.00 66.88 166 SER A N 1
ATOM 1277 C CA . SER A 1 166 ? 12.792 5.610 -8.029 1.00 66.88 166 SER A CA 1
ATOM 1278 C C . SER A 1 166 ? 13.203 4.764 -9.249 1.00 66.88 166 SER A C 1
ATOM 1280 O O . SER A 1 166 ? 14.312 4.904 -9.778 1.00 66.88 166 SER A O 1
ATOM 1282 N N . HIS A 1 167 ? 12.300 3.930 -9.776 1.00 64.56 167 HIS A N 1
ATOM 1283 C CA . HIS A 1 167 ? 12.552 3.169 -11.008 1.00 64.56 167 HIS A CA 1
ATOM 1284 C C . HIS A 1 167 ? 12.654 4.073 -12.241 1.00 64.56 167 HIS A C 1
ATOM 1286 O O . HIS A 1 167 ? 13.509 3.854 -13.102 1.00 64.56 167 HIS A O 1
ATOM 1292 N N . LEU A 1 168 ? 11.827 5.114 -12.325 1.00 64.25 168 LEU A N 1
ATOM 1293 C CA . LEU A 1 168 ? 11.859 6.063 -13.433 1.00 64.25 168 LEU A CA 1
ATOM 1294 C C . LEU A 1 168 ? 13.151 6.892 -13.415 1.00 64.25 168 LEU A C 1
ATOM 1296 O O . LEU A 1 168 ? 13.803 7.016 -14.450 1.00 64.25 168 LEU A O 1
ATOM 1300 N N . ALA A 1 169 ? 13.574 7.362 -12.237 1.00 61.78 169 ALA A N 1
ATOM 1301 C CA . ALA A 1 169 ? 14.827 8.093 -12.052 1.00 61.78 169 ALA A CA 1
ATOM 1302 C C . ALA A 1 169 ? 16.057 7.251 -12.438 1.00 61.78 169 ALA A C 1
ATOM 1304 O O . ALA A 1 169 ? 16.927 7.718 -13.171 1.00 61.78 169 ALA A O 1
ATOM 1305 N N . THR A 1 170 ? 16.116 5.986 -12.008 1.00 62.56 170 THR A N 1
ATOM 1306 C CA . THR A 1 170 ? 17.226 5.078 -12.365 1.00 62.56 170 THR A CA 1
ATOM 1307 C C . THR A 1 170 ? 17.232 4.700 -13.848 1.00 62.56 170 THR A C 1
ATOM 1309 O O . THR A 1 170 ? 18.302 4.542 -14.436 1.00 62.56 170 THR A O 1
ATOM 1312 N N . THR A 1 171 ? 16.061 4.601 -14.482 1.00 58.09 171 THR A N 1
ATOM 1313 C CA . THR A 1 171 ? 15.943 4.343 -15.927 1.00 58.09 171 THR A CA 1
ATOM 1314 C C . THR A 1 171 ? 16.351 5.561 -16.761 1.00 58.09 171 THR A C 1
ATOM 1316 O O . THR A 1 171 ? 16.992 5.398 -17.798 1.00 58.09 171 THR A O 1
ATOM 1319 N N . LEU A 1 172 ? 16.032 6.780 -16.306 1.00 58.16 172 LEU A N 1
ATOM 1320 C CA . LEU A 1 172 ? 16.483 8.018 -16.948 1.00 58.16 172 LEU A CA 1
ATOM 1321 C C . LEU A 1 172 ? 17.995 8.216 -16.811 1.00 58.16 172 LEU A C 1
ATOM 1323 O O . LEU A 1 172 ? 18.651 8.510 -17.805 1.00 58.16 172 LEU A O 1
ATOM 1327 N N . ALA A 1 173 ? 18.555 7.999 -15.617 1.00 56.81 173 ALA A N 1
ATOM 1328 C CA . ALA A 1 173 ? 19.995 8.124 -15.380 1.00 56.81 173 ALA A CA 1
ATOM 1329 C C . ALA A 1 173 ? 20.813 7.200 -16.297 1.00 56.81 173 ALA A C 1
ATOM 1331 O O . ALA A 1 173 ? 21.840 7.603 -16.829 1.00 56.81 173 ALA A O 1
ATOM 1332 N N . ARG A 1 174 ? 20.309 5.986 -16.554 1.00 51.88 174 ARG A N 1
ATOM 1333 C CA . ARG A 1 174 ? 20.942 5.005 -17.447 1.00 51.88 174 ARG A CA 1
ATOM 1334 C C . ARG A 1 174 ? 20.763 5.310 -18.944 1.00 51.88 174 ARG A C 1
ATOM 1336 O O . ARG A 1 174 ? 21.437 4.701 -19.759 1.00 51.88 174 ARG A O 1
ATOM 1343 N N . ARG A 1 175 ? 19.850 6.211 -19.329 1.00 47.31 175 ARG A N 1
ATOM 1344 C CA . ARG A 1 175 ? 19.706 6.682 -20.723 1.00 47.31 175 ARG A CA 1
ATOM 1345 C C . ARG A 1 175 ? 20.631 7.853 -21.067 1.00 47.31 175 ARG A C 1
ATOM 1347 O O . ARG A 1 175 ? 20.717 8.198 -22.240 1.00 47.31 175 ARG A O 1
ATOM 1354 N N . ILE A 1 176 ? 21.240 8.487 -20.064 1.00 50.16 176 ILE A N 1
ATOM 1355 C CA . ILE A 1 176 ? 22.083 9.682 -20.225 1.00 50.16 176 ILE A CA 1
ATOM 1356 C C . ILE A 1 176 ? 23.587 9.335 -20.100 1.00 50.16 176 ILE A C 1
ATOM 1358 O O . ILE A 1 176 ? 24.419 10.131 -20.524 1.00 50.16 176 ILE A O 1
ATOM 1362 N N . SER A 1 177 ? 23.936 8.148 -19.576 1.00 44.59 177 SER A N 1
ATOM 1363 C CA . SER A 1 177 ? 25.297 7.573 -19.554 1.00 44.59 177 SER A CA 1
ATOM 1364 C C . SER A 1 177 ? 25.548 6.631 -20.725 1.00 44.59 177 SER A C 1
ATOM 1366 O O . SER A 1 177 ? 26.649 6.692 -21.306 1.00 44.59 177 SER A O 1
#

pLDDT: mean 70.12, std 9.92, range [43.75, 85.19]

Radius of gyration: 19.34 Å; chains: 1; bounding box: 49×42×45 Å

Sequence (177 aa):
MVFWLLIPLLIQVIIDKVIVQNSPDTLSVLGLFLLISSLITSGVEIGLATLTTILIRSALVSEFFLRIANTLPKVLAIVVVMFVYYPLMAGASIILTALAGGTYYLLNRKDSSSQPLPLSFRLPLTLIFIFVVWYGSSLVLEGDLSLGQLIALSIFNIQFVSLVLSHLATTLARRIS

Secondary structure (DSSP, 8-state):
-THHHHHHHHHHHIIIIIIIS--HHHHHHHHHHHHHHHHHHHHHHHHHHHHHHH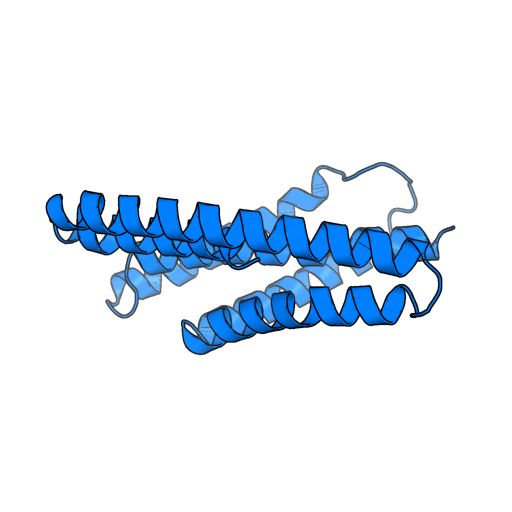HHHTSSS-HHHHHHHHHHHHHHHHHHHHHHH-HHHHHHHHHHHHHHHHHHHHHHTT-----SS-GGGHHHHHHHHHHHHHHHHHHHHTTSS-HHHHHHHHHHHHHHHHHHHHHHHHHHHHHH-